Protein AF-A0A258ZNK6-F1 (afdb_monomer)

Nearest PDB structures (foldseek):
  3cgg-assembly2_B  TM=5.263E-01  e=1.854E+00  Corynebacterium glutamicum ATCC 13032
  7v5i-assembly1_B  TM=3.100E-01  e=1.512E+00  Vibrio proteolyticus NBRC 13287
  4dzz-assembly3_A  TM=2.151E-01  e=2.124E+00  Escherichia coli
  4e07-assembly3_A  TM=2.218E-01  e=2.604E+00  Escherichia coli

pLDDT: mean 94.0, std 3.53, range [70.75, 97.0]

Structure (mmCIF, N/CA/C/O backbone):
data_AF-A0A258ZNK6-F1
#
_entry.id   AF-A0A258ZNK6-F1
#
loop_
_atom_site.group_PDB
_atom_site.id
_atom_site.type_symbol
_atom_site.label_atom_id
_atom_site.label_alt_id
_atom_site.label_comp_id
_atom_site.label_asym_id
_atom_site.label_entity_id
_atom_site.label_seq_id
_atom_site.pdbx_PDB_ins_code
_atom_site.Cartn_x
_atom_site.Cartn_y
_atom_site.Cartn_z
_atom_site.occupancy
_atom_site.B_iso_or_equiv
_atom_site.auth_seq_id
_atom_site.auth_comp_id
_atom_site.auth_asym_id
_atom_site.auth_atom_id
_atom_site.pdbx_PDB_model_num
ATOM 1 N N . MET A 1 1 ? -8.285 -18.601 9.972 1.00 70.75 1 MET A N 1
ATOM 2 C CA . MET A 1 1 ? -7.773 -17.235 9.764 1.00 70.75 1 MET A CA 1
ATOM 3 C C . MET A 1 1 ? -6.776 -17.242 8.623 1.00 70.75 1 MET A C 1
ATOM 5 O O . MET A 1 1 ? -5.780 -17.958 8.724 1.00 70.75 1 MET A O 1
ATOM 9 N N . ASP A 1 2 ? -7.054 -16.491 7.560 1.00 92.12 2 ASP A N 1
ATOM 10 C CA . ASP A 1 2 ? -6.094 -16.209 6.489 1.00 92.12 2 ASP A CA 1
ATOM 11 C C . ASP A 1 2 ? -4.978 -15.248 6.959 1.00 92.12 2 ASP A C 1
ATOM 13 O O . ASP A 1 2 ? -4.965 -14.790 8.108 1.00 92.12 2 ASP A O 1
ATOM 17 N N . ARG A 1 3 ? -3.986 -14.991 6.096 1.00 91.75 3 ARG A N 1
ATOM 18 C CA . ARG A 1 3 ? -2.841 -14.123 6.420 1.00 91.75 3 ARG A CA 1
ATOM 19 C C . ARG A 1 3 ? -3.289 -12.711 6.811 1.00 91.75 3 ARG A C 1
ATOM 21 O O . ARG A 1 3 ? -2.772 -12.185 7.793 1.00 91.75 3 ARG A O 1
ATOM 28 N N . SER A 1 4 ? -4.223 -12.116 6.074 1.00 90.88 4 SER A N 1
ATOM 29 C CA . SER A 1 4 ? -4.702 -10.756 6.332 1.00 90.88 4 SER A CA 1
ATOM 30 C C . SER A 1 4 ? -5.475 -10.696 7.645 1.00 90.88 4 SER A C 1
ATOM 32 O O . SER A 1 4 ? -5.204 -9.829 8.463 1.00 90.88 4 SER A O 1
ATOM 34 N N . GLN A 1 5 ? -6.331 -11.679 7.932 1.00 91.12 5 GLN A N 1
ATOM 35 C CA . GLN A 1 5 ? -7.046 -11.787 9.209 1.00 91.12 5 GLN A CA 1
ATOM 36 C C . GLN A 1 5 ? -6.103 -11.863 10.418 1.00 91.12 5 GLN A C 1
ATOM 38 O O . GLN A 1 5 ? -6.423 -11.326 11.474 1.00 91.12 5 GLN A O 1
ATOM 43 N N . LYS A 1 6 ? -4.938 -12.512 10.277 1.00 94.94 6 LYS A N 1
ATOM 44 C CA . LYS A 1 6 ? -3.918 -12.548 11.339 1.00 94.94 6 LYS A CA 1
ATOM 45 C C . LYS A 1 6 ? -3.219 -11.201 11.520 1.00 94.94 6 LYS A C 1
ATOM 47 O O . LYS A 1 6 ? -3.017 -10.787 12.653 1.00 94.94 6 LYS A O 1
ATOM 52 N N . LEU A 1 7 ? -2.846 -10.541 10.421 1.00 93.31 7 LEU A N 1
ATOM 53 C CA . LEU A 1 7 ? -2.186 -9.229 10.455 1.00 93.31 7 LEU A CA 1
ATOM 54 C C . LEU A 1 7 ? -3.110 -8.134 10.995 1.00 93.31 7 LEU A C 1
ATOM 56 O O . LEU A 1 7 ? -2.649 -7.230 11.680 1.00 93.31 7 LEU A O 1
ATOM 60 N N . LEU A 1 8 ? -4.404 -8.248 10.700 1.00 93.81 8 LEU A N 1
ATOM 61 C CA . LEU A 1 8 ? -5.431 -7.271 11.045 1.00 93.81 8 LEU A CA 1
ATOM 62 C C . LEU A 1 8 ? -6.097 -7.526 12.402 1.00 93.81 8 LEU A C 1
ATOM 64 O O . LEU A 1 8 ? -7.082 -6.879 12.752 1.00 93.81 8 LEU A O 1
ATOM 68 N N . HIS A 1 9 ? -5.594 -8.479 13.184 1.00 96.00 9 HIS A N 1
ATOM 69 C CA . HIS A 1 9 ? -6.197 -8.795 14.468 1.00 96.00 9 HIS A CA 1
ATOM 70 C C . HIS A 1 9 ? -6.059 -7.624 15.455 1.00 96.00 9 HIS A C 1
ATOM 72 O O . HIS A 1 9 ? -4.952 -7.188 15.759 1.00 96.00 9 HIS A O 1
ATOM 78 N N . GLY A 1 10 ? -7.189 -7.140 15.980 1.00 95.31 10 GLY A N 1
ATOM 79 C CA . GLY A 1 10 ? -7.227 -6.041 16.954 1.00 95.31 10 GLY A CA 1
ATOM 80 C C . GLY A 1 10 ? -7.107 -4.638 16.350 1.00 95.31 10 GLY A C 1
ATOM 81 O O . GLY A 1 10 ? -7.052 -3.671 17.105 1.00 95.31 10 GLY A O 1
ATOM 82 N N . ILE A 1 11 ? -7.095 -4.524 15.020 1.00 94.44 11 ILE A N 1
ATOM 83 C CA . ILE A 1 11 ? -7.129 -3.250 14.299 1.00 94.44 11 ILE A CA 1
ATOM 84 C C . ILE A 1 11 ? -8.376 -3.160 13.422 1.00 94.44 11 ILE A C 1
ATOM 86 O O . ILE A 1 11 ? -8.842 -4.151 12.860 1.00 94.44 11 ILE A O 1
ATOM 90 N N . ASP A 1 12 ? -8.925 -1.955 13.312 1.00 94.31 12 ASP A N 1
ATOM 91 C CA . ASP A 1 12 ? -10.123 -1.671 12.527 1.00 94.31 12 ASP A CA 1
ATOM 92 C C . ASP A 1 12 ? -9.935 -0.433 11.639 1.00 94.31 12 ASP A C 1
ATOM 94 O O . ASP A 1 12 ? -8.983 0.334 11.795 1.00 94.31 12 ASP A O 1
ATOM 98 N N . LYS A 1 13 ? -10.860 -0.237 10.693 1.00 95.69 13 LYS A N 1
ATOM 99 C CA . LYS A 1 13 ? -10.758 0.790 9.643 1.00 95.69 13 LYS A CA 1
ATOM 100 C C . LYS A 1 13 ? -10.809 2.234 10.158 1.00 95.69 13 LYS A C 1
ATOM 102 O O . LYS A 1 13 ? -10.459 3.143 9.408 1.00 95.69 13 LYS A O 1
ATOM 107 N N . SER A 1 14 ? -11.239 2.466 11.401 1.00 95.62 14 SER A N 1
ATOM 108 C CA . SER A 1 14 ? -11.218 3.799 12.017 1.00 95.62 14 SER A CA 1
ATOM 109 C C . SER A 1 14 ? -9.811 4.228 1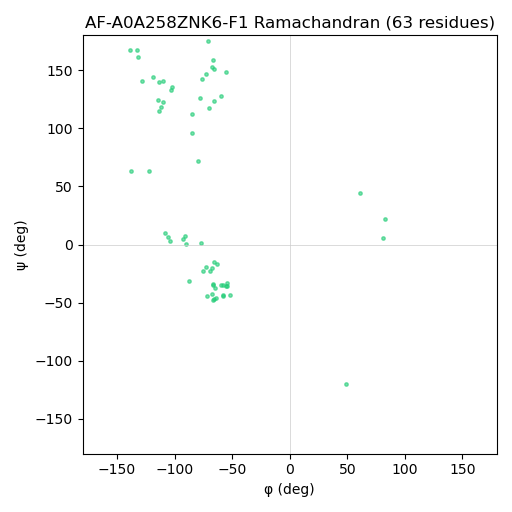2.443 1.00 95.62 14 SER A C 1
ATOM 111 O O . SER A 1 14 ? -9.534 5.427 12.552 1.00 95.62 14 SER A O 1
ATOM 113 N N . MET A 1 15 ? -8.9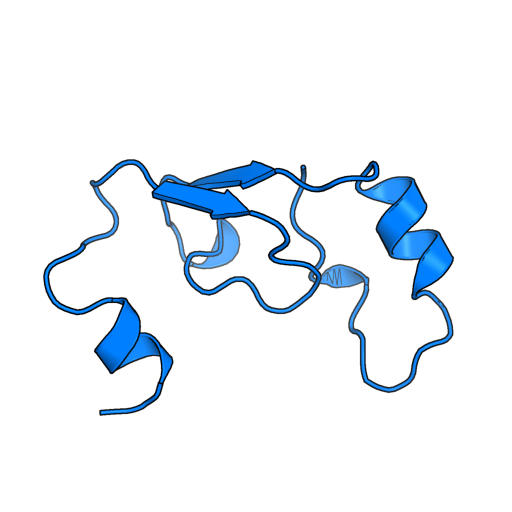05 3.269 12.652 1.00 97.00 15 MET A N 1
ATOM 114 C CA . MET A 1 15 ? -7.527 3.538 13.044 1.00 97.00 15 MET A CA 1
ATOM 115 C C . MET A 1 15 ? -6.720 4.104 11.875 1.00 97.00 15 MET A C 1
ATOM 117 O O . MET A 1 15 ? -6.923 3.741 10.719 1.00 97.00 15 MET A O 1
ATOM 121 N N . ARG A 1 16 ? -5.759 4.983 12.182 1.00 96.88 16 ARG A N 1
ATOM 122 C CA . ARG A 1 16 ? -4.789 5.467 11.192 1.00 96.88 16 ARG A CA 1
ATOM 123 C C . ARG A 1 16 ? -3.720 4.404 10.958 1.00 96.88 16 ARG A C 1
ATOM 125 O O . ARG A 1 16 ? -3.069 3.981 11.911 1.00 96.88 16 ARG A O 1
ATOM 132 N N . VAL A 1 17 ? -3.519 4.022 9.702 1.00 96.25 17 VAL A N 1
ATOM 133 C CA . VAL A 1 17 ? -2.534 3.017 9.284 1.00 96.25 17 VAL A CA 1
ATOM 134 C C . VAL A 1 17 ? -1.444 3.679 8.448 1.00 96.25 17 VAL A C 1
ATOM 136 O O . VAL A 1 17 ? -1.727 4.531 7.609 1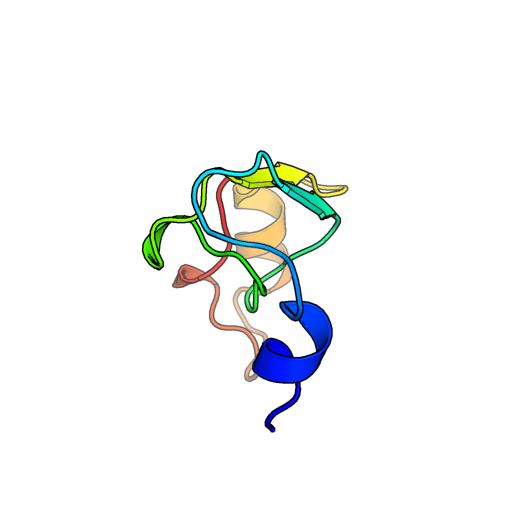.00 96.25 17 VAL A O 1
ATOM 139 N N . LEU A 1 18 ? -0.196 3.268 8.663 1.00 95.81 18 LEU A N 1
ATOM 140 C CA . LEU A 1 18 ? 0.915 3.560 7.765 1.00 95.81 18 LEU A CA 1
ATOM 141 C C . LEU A 1 18 ? 1.357 2.253 7.108 1.00 95.81 18 LEU A C 1
ATOM 143 O O . LEU A 1 18 ? 1.795 1.341 7.807 1.00 95.81 18 LEU A O 1
ATOM 147 N N . GLU A 1 19 ? 1.263 2.169 5.785 1.00 94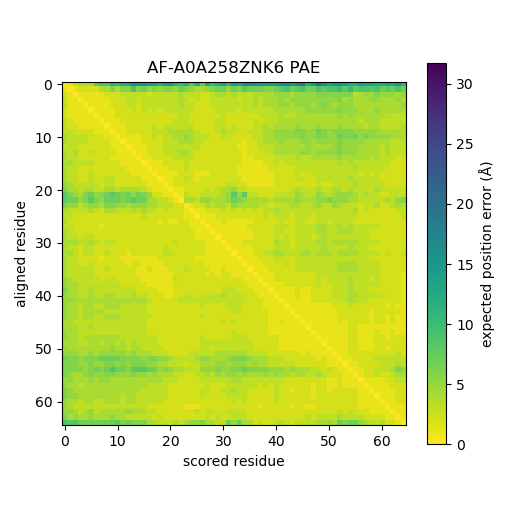.94 19 GLU A N 1
ATOM 148 C CA . GLU A 1 19 ? 1.837 1.064 5.019 1.00 94.94 19 GLU A CA 1
ATOM 149 C C . GLU A 1 19 ? 3.123 1.504 4.327 1.00 94.94 19 GLU A C 1
ATOM 151 O O . GLU A 1 19 ? 3.175 2.551 3.686 1.00 94.94 19 GLU A O 1
ATOM 156 N N . ILE A 1 20 ? 4.163 0.682 4.448 1.00 95.25 20 ILE A N 1
ATOM 157 C CA . ILE A 1 20 ? 5.474 0.933 3.851 1.00 95.25 20 ILE A CA 1
ATOM 1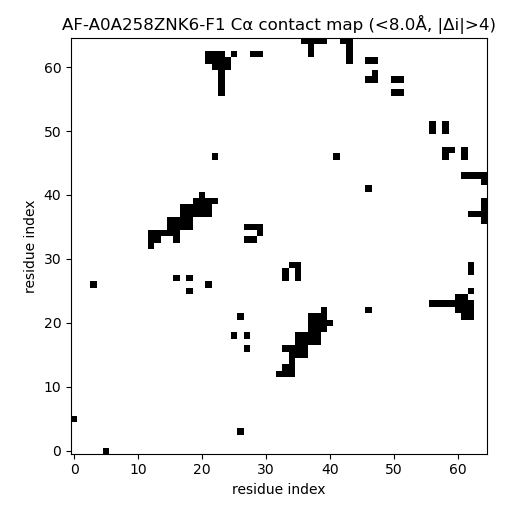58 C C . ILE A 1 20 ? 5.726 -0.145 2.801 1.00 95.25 20 ILE A C 1
ATOM 160 O O . ILE A 1 20 ? 5.681 -1.333 3.117 1.00 95.25 20 ILE A O 1
ATOM 164 N N . GLY A 1 21 ? 6.001 0.269 1.568 1.00 92.44 21 GLY A N 1
ATOM 165 C CA . GLY A 1 21 ? 6.246 -0.634 0.447 1.00 92.44 21 GLY A CA 1
ATOM 166 C C . GLY A 1 21 ? 5.073 -1.560 0.088 1.00 92.44 21 GLY A C 1
ATOM 167 O O . GLY A 1 21 ? 5.320 -2.752 -0.116 1.00 92.44 21 GLY A O 1
ATOM 168 N N . PRO A 1 22 ? 3.807 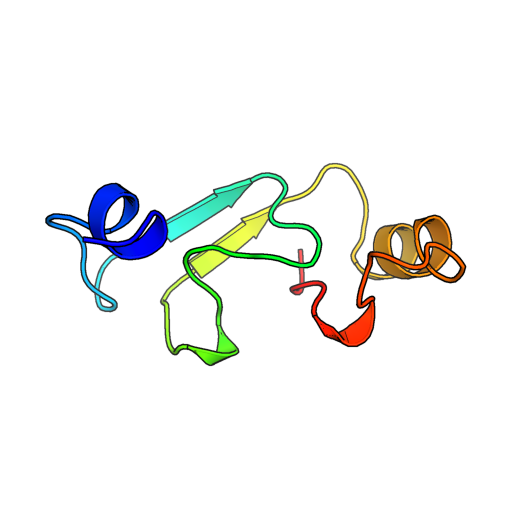-1.090 0.031 1.00 88.19 22 PRO A N 1
ATOM 169 C CA . PRO A 1 22 ? 2.656 -1.963 -0.237 1.00 88.19 22 PRO A CA 1
ATOM 170 C C . PRO A 1 22 ? 2.639 -2.539 -1.662 1.00 88.19 22 PRO A C 1
ATOM 172 O O . PRO A 1 22 ? 1.996 -3.564 -1.918 1.00 88.19 22 PRO A O 1
ATOM 175 N N . LEU A 1 23 ? 3.370 -1.901 -2.583 1.00 88.56 23 LEU A N 1
ATOM 176 C CA . LEU A 1 23 ? 3.465 -2.277 -3.988 1.00 88.56 23 LEU A CA 1
ATOM 177 C C . LEU A 1 23 ? 2.066 -2.516 -4.600 1.00 88.56 23 LEU A C 1
ATOM 179 O O . LEU A 1 23 ? 1.254 -1.602 -4.591 1.00 88.56 23 LEU A O 1
ATOM 183 N N . PHE A 1 24 ? 1.770 -3.722 -5.108 1.00 88.50 24 PHE A N 1
ATOM 184 C CA . PHE A 1 24 ? 0.499 -4.085 -5.760 1.00 88.50 24 PHE A CA 1
ATOM 185 C C . PHE A 1 24 ? -0.433 -4.936 -4.875 1.00 88.50 24 PHE A C 1
ATOM 187 O O . PHE A 1 24 ? -1.472 -5.417 -5.333 1.00 88.50 24 PHE A O 1
ATOM 194 N N . ARG A 1 25 ? -0.043 -5.203 -3.618 1.00 91.81 25 ARG A N 1
ATOM 195 C CA . ARG A 1 25 ? -0.802 -6.036 -2.664 1.00 91.81 25 ARG A CA 1
ATOM 196 C C . ARG A 1 25 ? -0.804 -5.412 -1.262 1.00 91.81 25 ARG A C 1
ATOM 198 O O . ARG A 1 25 ? -0.281 -6.038 -0.333 1.00 91.81 25 ARG A O 1
ATOM 205 N N . PRO A 1 26 ? -1.388 -4.210 -1.101 1.00 93.88 26 PRO A N 1
ATOM 206 C CA . PRO A 1 26 ? -1.617 -3.628 0.220 1.00 93.88 26 PRO A CA 1
ATOM 207 C C . PRO A 1 26 ? -2.433 -4.576 1.111 1.00 93.88 26 PRO A C 1
ATOM 209 O O . PRO A 1 26 ? -3.276 -5.336 0.625 1.00 93.88 26 PRO A O 1
ATOM 212 N N . VAL A 1 27 ? -2.189 -4.539 2.423 1.00 94.75 27 VAL A N 1
ATOM 213 C CA . VAL A 1 27 ? -2.987 -5.279 3.421 1.00 94.75 27 VAL A CA 1
ATOM 214 C C . VAL A 1 27 ? -4.187 -4.436 3.869 1.00 94.75 27 VAL A C 1
ATOM 216 O O . VAL A 1 27 ? -5.256 -4.980 4.145 1.00 94.75 27 VAL A O 1
ATOM 219 N N . CYS A 1 28 ? -4.018 -3.116 3.884 1.00 95.31 28 CYS A N 1
ATOM 220 C CA . CYS A 1 28 ? -4.967 -2.094 4.296 1.00 95.31 28 CYS A CA 1
ATOM 221 C C . CYS A 1 28 ? -5.210 -1.103 3.145 1.00 95.31 28 CYS A C 1
ATOM 223 O O . CYS A 1 28 ? -4.859 0.066 3.267 1.00 95.31 28 CYS A O 1
ATOM 225 N N . SER A 1 29 ? -5.767 -1.552 2.015 1.00 94.62 29 SER A N 1
ATOM 226 C CA . SER A 1 29 ? -5.950 -0.690 0.834 1.00 94.62 29 SER A CA 1
ATOM 227 C C . SER A 1 29 ? -6.978 0.429 1.060 1.00 94.62 29 SER A C 1
ATOM 229 O O . SER A 1 29 ? -7.926 0.280 1.844 1.00 94.62 29 SER A O 1
ATOM 231 N N . ARG A 1 30 ? -6.839 1.550 0.339 1.00 93.69 30 ARG A N 1
ATOM 232 C CA . ARG A 1 30 ? -7.860 2.613 0.359 1.00 93.69 30 ARG A CA 1
ATOM 233 C C . ARG A 1 30 ? -9.167 2.161 -0.275 1.00 93.69 30 ARG A C 1
ATOM 235 O O . ARG A 1 30 ? -10.226 2.551 0.209 1.00 93.69 30 ARG A O 1
ATOM 242 N N . GLU A 1 31 ? -9.098 1.329 -1.312 1.00 92.69 31 GLU A N 1
ATOM 243 C CA . GLU A 1 31 ? -10.279 0.747 -1.962 1.00 92.69 31 GLU A CA 1
ATOM 244 C C . GLU A 1 31 ? -11.112 -0.092 -0.982 1.00 92.69 31 GLU A C 1
ATOM 246 O O . GLU A 1 31 ? -12.341 -0.034 -1.000 1.00 92.69 31 GLU A O 1
ATOM 251 N N . ASP A 1 32 ? -10.457 -0.781 -0.044 1.00 93.62 32 ASP A N 1
ATOM 252 C CA . ASP A 1 32 ? -11.120 -1.522 1.031 1.00 93.62 32 ASP A CA 1
ATOM 253 C C . ASP A 1 32 ? -11.634 -0.609 2.163 1.00 93.62 32 ASP A C 1
ATOM 255 O O . ASP A 1 32 ? -12.210 -1.096 3.140 1.00 93.62 32 ASP A O 1
ATOM 259 N N . GLY A 1 33 ? -11.465 0.711 2.066 1.00 95.62 33 GLY A N 1
ATOM 260 C CA . GLY A 1 33 ? -11.971 1.698 3.022 1.00 95.62 33 GLY A CA 1
ATOM 261 C C . GLY A 1 33 ? -11.093 1.902 4.257 1.00 95.62 33 GLY A C 1
ATOM 262 O O . GLY A 1 33 ? -11.598 2.345 5.289 1.00 95.62 33 GLY A O 1
ATOM 263 N N . TRP A 1 34 ? -9.806 1.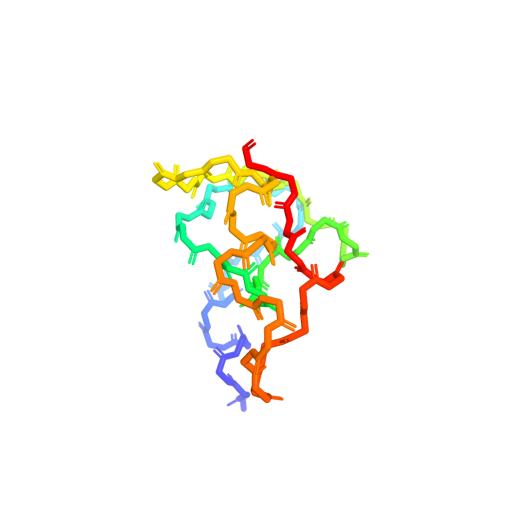558 4.191 1.00 97.00 34 TRP A N 1
ATOM 264 C CA . TRP A 1 34 ? -8.868 1.841 5.277 1.00 97.00 34 TRP A CA 1
ATOM 265 C C . TRP A 1 34 ? -8.448 3.310 5.308 1.00 97.00 34 TRP A C 1
ATOM 267 O O . TRP A 1 34 ? -8.180 3.931 4.279 1.00 97.00 34 TRP A O 1
ATOM 277 N N . ASN A 1 35 ? -8.302 3.850 6.519 1.00 96.31 35 ASN A N 1
ATOM 278 C CA . ASN A 1 35 ? -7.665 5.142 6.759 1.00 96.31 35 ASN A CA 1
ATOM 279 C C . ASN A 1 35 ? -6.132 4.995 6.731 1.00 96.31 35 ASN A C 1
ATOM 281 O O . ASN A 1 35 ? -5.463 5.013 7.768 1.00 96.31 35 ASN A O 1
ATOM 285 N N . VAL A 1 36 ? -5.591 4.775 5.531 1.00 96.19 36 VAL A N 1
ATOM 286 C CA . VAL A 1 36 ? -4.183 4.434 5.301 1.00 96.19 36 VAL A CA 1
ATOM 287 C C . VAL A 1 36 ? -3.402 5.568 4.632 1.00 96.19 36 VAL A C 1
ATOM 289 O O . VAL A 1 36 ? -3.871 6.241 3.708 1.00 96.19 36 VAL A O 1
ATOM 292 N N . TYR A 1 37 ? -2.162 5.739 5.077 1.00 95.94 37 TYR A N 1
ATOM 293 C CA . TYR A 1 37 ? -1.127 6.479 4.374 1.00 95.94 37 TYR A CA 1
ATOM 294 C C . TYR A 1 37 ? -0.074 5.492 3.864 1.00 95.94 37 TYR A C 1
ATOM 296 O O . TYR A 1 37 ? 0.493 4.731 4.647 1.00 95.94 37 TYR A O 1
ATOM 304 N N . SER A 1 38 ? 0.166 5.486 2.557 1.00 95.44 38 SER A N 1
ATOM 305 C CA . SER A 1 38 ? 1.120 4.585 1.909 1.00 95.44 38 SER A CA 1
ATOM 306 C C . SER A 1 38 ? 2.399 5.351 1.600 1.00 95.44 38 SER A C 1
ATOM 308 O O . SER A 1 38 ? 2.326 6.477 1.120 1.00 95.44 38 SER A O 1
ATOM 310 N N . ILE A 1 39 ? 3.554 4.753 1.888 1.00 95.50 39 ILE A N 1
ATOM 311 C CA . ILE A 1 39 ? 4.876 5.303 1.573 1.00 95.50 39 ILE A CA 1
ATOM 312 C C . ILE A 1 39 ? 5.675 4.244 0.833 1.00 95.50 39 ILE A C 1
ATOM 314 O O . ILE A 1 39 ? 5.664 3.069 1.205 1.00 95.50 39 ILE A O 1
ATOM 318 N N . ASP A 1 40 ? 6.426 4.672 -0.170 1.00 95.38 40 ASP A N 1
ATOM 319 C CA . ASP A 1 40 ? 7.354 3.824 -0.901 1.00 95.38 40 ASP A CA 1
ATOM 320 C C . ASP A 1 40 ? 8.661 4.585 -1.185 1.00 95.38 40 ASP A C 1
ATOM 322 O O . ASP A 1 40 ? 8.763 5.794 -0.975 1.00 95.38 40 ASP A O 1
ATOM 326 N N . HIS A 1 41 ? 9.691 3.861 -1.614 1.00 95.25 41 HIS A N 1
ATOM 327 C CA . HIS A 1 41 ? 10.989 4.429 -1.980 1.00 95.25 41 HIS A CA 1
ATOM 328 C C . HIS A 1 41 ? 10.959 5.193 -3.310 1.00 95.25 41 HIS A C 1
ATOM 330 O O . HIS A 1 41 ? 11.876 5.966 -3.583 1.00 95.25 41 HIS A O 1
ATOM 336 N N . ALA A 1 42 ? 9.952 4.946 -4.147 1.00 95.38 42 ALA A N 1
ATOM 337 C CA . ALA A 1 42 ? 9.794 5.543 -5.466 1.00 95.38 42 ALA A CA 1
ATOM 338 C C . ALA A 1 42 ? 8.370 6.081 -5.644 1.00 95.38 42 ALA A C 1
ATOM 340 O O . ALA A 1 42 ? 7.459 5.699 -4.909 1.00 95.38 42 ALA A O 1
ATOM 341 N N . SER A 1 43 ? 8.181 6.971 -6.619 1.00 95.25 43 SER A N 1
ATOM 342 C CA . SER A 1 43 ? 6.853 7.503 -6.921 1.00 95.25 43 SER A CA 1
ATOM 343 C C . SER A 1 43 ? 5.929 6.413 -7.475 1.00 95.25 43 SER A C 1
ATOM 345 O O . SER A 1 43 ? 6.387 5.418 -8.039 1.00 95.25 43 SER A O 1
ATOM 347 N N . GLU A 1 44 ? 4.614 6.623 -7.377 1.00 95.19 44 GLU A N 1
ATOM 348 C CA . GLU A 1 44 ? 3.617 5.727 -7.977 1.00 95.19 44 GLU A CA 1
ATOM 349 C C . GLU A 1 44 ? 3.906 5.468 -9.468 1.00 95.19 44 GLU A C 1
ATOM 351 O O . GLU A 1 44 ? 3.849 4.328 -9.931 1.00 95.19 44 GLU A O 1
ATOM 356 N N . GLN A 1 45 ? 4.262 6.517 -10.217 1.00 96.19 45 GLN A N 1
ATOM 357 C CA . GLN A 1 45 ? 4.581 6.417 -11.639 1.00 96.19 45 GLN A CA 1
ATOM 358 C C . GLN A 1 45 ? 5.829 5.560 -11.884 1.00 96.19 45 GLN A C 1
ATOM 360 O O . GLN A 1 45 ? 5.799 4.680 -12.745 1.00 96.19 45 GLN A O 1
ATOM 365 N N . ASP A 1 46 ? 6.898 5.778 -11.116 1.00 96.81 46 ASP A N 1
ATOM 366 C CA . ASP A 1 46 ? 8.143 5.014 -11.255 1.00 96.81 46 ASP A CA 1
ATOM 367 C C . ASP A 1 46 ? 7.937 3.537 -10.907 1.00 96.81 46 ASP A C 1
ATOM 369 O O . ASP A 1 46 ? 8.496 2.658 -11.561 1.00 96.81 46 ASP A O 1
ATOM 373 N N . LEU A 1 47 ? 7.107 3.243 -9.902 1.00 95.81 47 LEU A N 1
ATOM 374 C CA . LEU A 1 47 ? 6.737 1.874 -9.548 1.00 95.81 47 LEU A CA 1
ATOM 375 C C . LEU A 1 47 ? 5.926 1.215 -10.668 1.00 95.81 47 LEU A C 1
ATOM 377 O O . LEU A 1 47 ? 6.244 0.095 -11.066 1.00 95.81 47 LEU A O 1
ATOM 381 N N . ARG A 1 48 ? 4.913 1.901 -11.215 1.00 95.94 48 ARG A N 1
ATOM 382 C CA . ARG A 1 48 ? 4.120 1.390 -12.347 1.00 95.94 48 ARG A CA 1
ATOM 383 C C . ARG A 1 48 ? 5.005 1.088 -13.556 1.00 95.94 48 ARG A C 1
ATOM 385 O O . ARG A 1 48 ? 4.852 0.032 -14.158 1.00 95.94 48 ARG A O 1
ATOM 392 N N . GLU A 1 49 ? 5.950 1.967 -13.879 1.00 96.94 49 GLU A N 1
ATOM 393 C CA . GLU A 1 49 ? 6.888 1.758 -14.987 1.00 96.94 49 GLU A CA 1
ATOM 394 C C . GLU A 1 49 ? 7.838 0.585 -14.709 1.00 96.94 49 GLU A C 1
ATOM 396 O O . GLU A 1 49 ? 7.967 -0.317 -15.536 1.00 96.94 49 GLU A O 1
ATOM 401 N N . LYS A 1 50 ? 8.441 0.538 -13.513 1.00 94.81 50 LYS A N 1
ATOM 402 C CA . LYS A 1 50 ? 9.371 -0.524 -13.093 1.00 94.81 50 LYS A CA 1
ATOM 403 C C . LYS A 1 50 ? 8.771 -1.925 -13.214 1.00 94.81 50 LYS A C 1
ATOM 405 O O . LYS A 1 50 ? 9.498 -2.869 -13.513 1.00 94.81 50 LYS A O 1
ATOM 410 N N . TYR A 1 51 ? 7.473 -2.067 -12.953 1.00 95.69 51 TYR A N 1
ATOM 411 C CA . TYR A 1 51 ? 6.788 -3.360 -12.955 1.00 95.69 51 TYR A CA 1
ATOM 412 C C . TYR A 1 51 ? 5.846 -3.574 -14.147 1.00 95.69 51 TYR A C 1
ATOM 414 O O . TYR A 1 51 ? 5.126 -4.570 -14.152 1.00 95.69 51 TYR A O 1
ATOM 422 N N . ARG A 1 52 ? 5.861 -2.702 -15.167 1.00 95.81 52 ARG A N 1
ATOM 423 C CA . ARG A 1 52 ? 4.895 -2.734 -16.284 1.00 95.81 52 ARG A CA 1
ATOM 424 C C . ARG A 1 52 ? 4.809 -4.087 -17.004 1.00 95.81 52 ARG A C 1
ATOM 426 O O . ARG A 1 52 ? 3.727 -4.477 -17.426 1.00 95.81 52 ARG A O 1
ATOM 433 N N . ASP A 1 53 ? 5.941 -4.781 -17.125 1.00 96.31 53 ASP A N 1
ATOM 434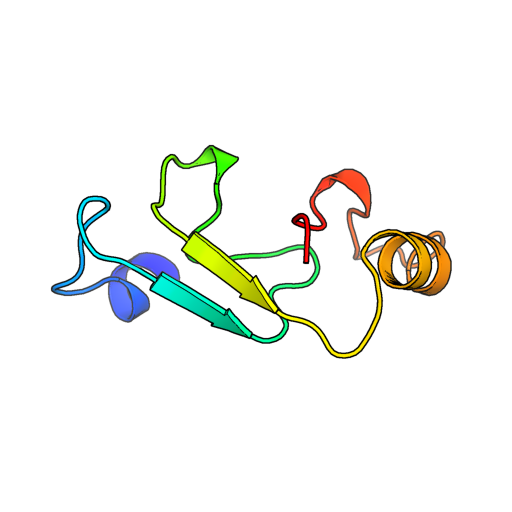 C CA . ASP A 1 53 ? 6.074 -6.043 -17.867 1.00 96.31 53 ASP A CA 1
ATOM 435 C C . ASP A 1 53 ? 6.190 -7.263 -16.935 1.00 96.31 53 ASP A C 1
ATOM 437 O O . ASP A 1 53 ? 6.457 -8.382 -17.379 1.00 96.31 53 ASP A O 1
ATOM 441 N N . HIS A 1 54 ? 6.027 -7.071 -15.623 1.00 95.81 54 HIS A N 1
ATOM 442 C CA . HIS A 1 54 ? 6.184 -8.146 -14.653 1.00 95.81 54 HIS A CA 1
ATOM 443 C C . HIS A 1 54 ? 4.875 -8.937 -14.520 1.00 95.81 54 HIS A C 1
ATOM 445 O O . HIS A 1 54 ? 3.894 -8.433 -13.984 1.00 95.81 54 HIS A O 1
ATOM 451 N N . VAL A 1 55 ? 4.874 -10.203 -14.956 1.00 93.44 55 VAL A N 1
ATOM 452 C CA . VAL A 1 55 ? 3.661 -11.047 -15.064 1.00 93.44 55 VAL A CA 1
ATOM 453 C C . VAL A 1 55 ? 2.848 -11.165 -13.769 1.00 93.44 55 VAL A C 1
ATOM 455 O O . VAL A 1 55 ? 1.624 -11.233 -13.804 1.00 93.44 55 VAL A O 1
ATOM 458 N N . ASP A 1 56 ? 3.525 -11.151 -12.622 1.00 93.75 56 ASP A N 1
ATOM 459 C CA . ASP A 1 56 ? 2.889 -11.301 -11.310 1.00 93.75 56 ASP A CA 1
ATOM 460 C C . ASP A 1 56 ? 2.445 -9.977 -10.667 1.00 93.75 56 ASP A C 1
ATOM 462 O O . ASP A 1 56 ? 1.948 -9.996 -9.540 1.00 93.75 56 ASP A O 1
ATOM 466 N N . VAL A 1 57 ? 2.657 -8.833 -11.329 1.00 93.75 57 VAL A N 1
ATOM 467 C CA . VAL A 1 57 ? 2.366 -7.503 -10.779 1.00 93.75 57 VAL A CA 1
ATOM 468 C C . VAL A 1 57 ? 1.234 -6.849 -11.552 1.00 93.75 57 VAL A C 1
ATOM 470 O O . VAL A 1 57 ? 1.375 -6.465 -12.708 1.00 93.75 57 VAL A O 1
ATOM 473 N N . ASP A 1 58 ? 0.119 -6.636 -10.865 1.00 93.75 58 ASP A N 1
ATOM 474 C CA . ASP A 1 58 ? -0.944 -5.787 -11.382 1.00 93.75 58 ASP A CA 1
ATOM 475 C C . ASP A 1 58 ? -0.653 -4.322 -11.034 1.00 93.75 58 ASP A C 1
ATOM 477 O O . ASP A 1 58 ? -0.953 -3.846 -9.937 1.00 93.75 58 ASP A O 1
ATOM 481 N N . VAL A 1 59 ? -0.049 -3.599 -11.977 1.00 94.19 59 VAL A N 1
ATOM 482 C CA . VAL A 1 59 ? 0.310 -2.182 -11.809 1.00 94.19 59 VAL A CA 1
ATOM 483 C C . VAL A 1 59 ? -0.900 -1.265 -11.613 1.00 94.19 59 VAL A C 1
ATOM 485 O O . VAL A 1 59 ? -0.732 -0.138 -11.148 1.00 94.19 59 VAL A O 1
ATOM 488 N N . SER A 1 60 ? -2.120 -1.714 -11.936 1.00 93.25 60 SER A N 1
ATOM 489 C CA . SER A 1 60 ? -3.335 -0.938 -11.664 1.00 93.25 60 SER A CA 1
ATOM 490 C C . SER A 1 60 ? -3.643 -0.843 -10.168 1.00 93.25 60 SER A C 1
ATOM 492 O O . SER A 1 60 ? -4.258 0.130 -9.744 1.00 93.25 60 SER A O 1
ATOM 494 N N . ARG A 1 61 ? -3.131 -1.796 -9.378 1.00 93.44 61 ARG A N 1
ATOM 495 C CA . ARG A 1 61 ? -3.325 -1.912 -7.926 1.00 93.44 61 ARG A CA 1
ATOM 496 C C . ARG A 1 61 ? -2.244 -1.228 -7.093 1.00 93.44 61 ARG A C 1
ATOM 498 O O . ARG A 1 61 ? -2.229 -1.386 -5.874 1.00 93.44 61 ARG A O 1
ATOM 505 N N . ILE A 1 62 ? -1.304 -0.529 -7.730 1.00 94.69 62 ILE A N 1
ATOM 506 C CA . ILE A 1 62 ? -0.307 0.262 -7.007 1.00 94.69 62 ILE A CA 1
ATOM 507 C C . ILE A 1 62 ? -1.013 1.465 -6.384 1.00 94.69 62 ILE A C 1
ATOM 509 O O . ILE A 1 62 ? -1.574 2.306 -7.086 1.00 94.69 62 ILE A O 1
ATOM 513 N N . GLU A 1 63 ? -0.988 1.521 -5.054 1.00 93.19 63 GLU A N 1
ATOM 514 C CA . GLU A 1 63 ? -1.554 2.618 -4.275 1.00 93.19 63 GLU A CA 1
ATOM 515 C C . GLU A 1 63 ? -0.792 3.925 -4.531 1.00 93.19 63 GLU A C 1
ATOM 517 O O . GLU A 1 63 ? 0.420 3.929 -4.749 1.00 93.19 63 GLU A O 1
ATOM 522 N N . ARG A 1 64 ? -1.488 5.058 -4.397 1.00 93.38 64 ARG A N 1
ATOM 523 C CA . ARG A 1 64 ? -0.831 6.370 -4.347 1.00 93.38 64 ARG A CA 1
ATOM 524 C C . ARG A 1 64 ? 0.131 6.426 -3.158 1.00 93.38 64 ARG A C 1
ATOM 526 O O . ARG A 1 64 ? -0.310 6.163 -2.035 1.00 93.38 64 ARG A O 1
ATOM 533 N N . VAL A 1 65 ? 1.387 6.799 -3.387 1.00 90.56 65 VAL A N 1
ATOM 534 C CA . VAL A 1 65 ? 2.471 6.894 -2.384 1.00 90.56 65 VAL A CA 1
ATOM 535 C C . VAL A 1 65 ? 3.115 8.273 -2.370 1.00 90.56 65 VAL A C 1
ATOM 537 O O . VAL A 1 65 ? 2.950 9.004 -3.375 1.00 90.56 65 VAL A O 1
#

Mean predicted aligned error: 2.9 Å

Radius of gyration: 12.58 Å; Cα cont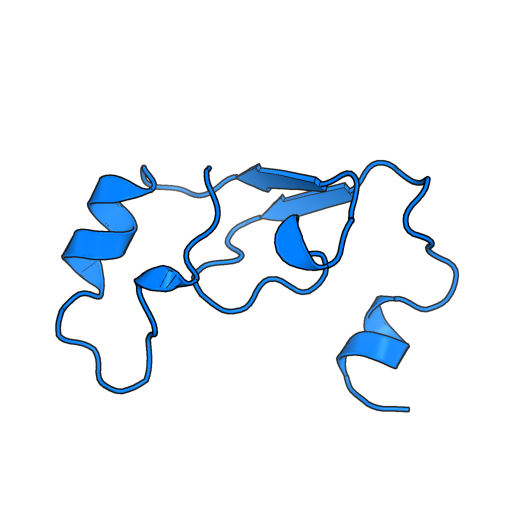acts (8 Å, |Δi|>4): 83; chains: 1; bounding box: 23×25×35 Å

Secondary structure (DSSP, 8-state):
--HHHHHTTT--TTS-EEEES-TT--SS-TTTT--EEEE-SS-HHHHHHHTTT-TT--GGGPPP-

Sequence (65 aa):
MDRSQKLLHGIDKSMRVLEIGPLFRPVCSREDGWNVYSIDHASEQDLREKYRDHVDVDVSRIERV

Solvent-accessible surface area (backbone atoms only — not comparable to full-atom values): 4045 Å² total; per-residue (Å²): 129,56,74,63,58,61,76,44,60,98,61,59,55,88,47,83,42,80,43,74,64,42,57,56,66,52,92,61,37,63,91,79,56,30,46,53,47,48,41,54,99,57,51,47,66,58,49,34,61,76,36,67,85,40,91,91,49,55,53,87,50,46,59,78,76

Foldseek 3Di:
DDPLCVVCPPHDQVDEEEAEPCQQNRSQDVVVNHNYDYDYPDALVVSCVVCVPPPVHDSVRGDGD